Protein AF-A0A924ADQ0-F1 (afdb_monomer_lite)

Secondary structure (DSSP, 8-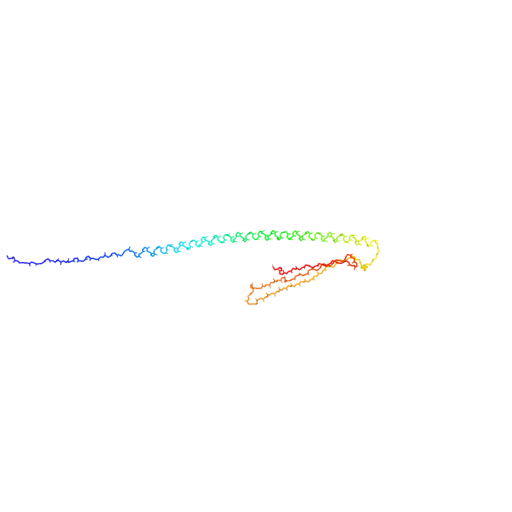state):
--------------------SSSHHHHHHHHHHHHHHHHHHHHHHHHHHHHHHHHHHHHHHHHHHHHHHHHHHHHHHHHHHHHHHHHHHHHHHHHTT--TT---TTS-EEEEEEEEEEEEE--TT-GGG-EEEEEEEEEEEEEE-SSS-EEEEEEEEE---

Structure (mmCIF, N/CA/C/O backbone):
data_AF-A0A924ADQ0-F1
#
_entry.id   AF-A0A924ADQ0-F1
#
loop_
_atom_site.group_PDB
_atom_site.id
_atom_site.type_symbol
_atom_site.label_atom_id
_atom_site.label_alt_id
_atom_site.label_comp_id
_atom_site.label_asym_id
_atom_site.label_entity_id
_atom_site.label_seq_id
_atom_site.pdbx_PDB_ins_code
_atom_site.Cartn_x
_atom_site.Cartn_y
_atom_site.Cartn_z
_atom_site.occupancy
_atom_site.B_iso_or_equiv
_atom_site.auth_seq_id
_atom_site.auth_comp_id
_atom_site.auth_asym_id
_atom_site.auth_atom_id
_atom_site.pdbx_PDB_model_num
ATOM 1 N N . MET A 1 1 ? 33.739 -15.060 -128.459 1.00 40.72 1 MET A N 1
ATOM 2 C CA . MET A 1 1 ? 34.467 -15.872 -127.460 1.00 40.72 1 MET A CA 1
ATOM 3 C C . MET A 1 1 ? 34.245 -15.188 -126.113 1.00 40.72 1 MET A C 1
ATOM 5 O O . MET A 1 1 ? 35.013 -14.312 -125.768 1.00 40.72 1 MET A O 1
ATOM 9 N N . THR A 1 2 ? 33.093 -15.247 -125.439 1.00 41.16 2 THR A N 1
ATOM 10 C CA . THR A 1 2 ? 32.335 -16.381 -124.867 1.00 41.16 2 THR A CA 1
ATOM 11 C C . THR A 1 2 ? 33.145 -17.273 -123.926 1.00 41.16 2 THR A C 1
ATOM 13 O O . THR A 1 2 ? 33.615 -18.309 -124.366 1.00 41.16 2 THR A O 1
ATOM 16 N N . THR A 1 3 ? 33.250 -16.865 -122.651 1.00 40.03 3 THR A N 1
ATOM 17 C CA . THR A 1 3 ? 33.312 -17.680 -121.407 1.00 40.03 3 THR A CA 1
ATOM 18 C C . THR A 1 3 ? 33.412 -16.731 -120.195 1.00 40.03 3 THR A C 1
ATOM 20 O O . THR A 1 3 ? 34.068 -15.709 -120.330 1.00 40.03 3 THR A O 1
ATOM 23 N N . LYS A 1 4 ? 32.962 -16.977 -118.958 1.00 37.88 4 LYS A N 1
ATOM 24 C CA . LYS A 1 4 ? 31.931 -17.809 -118.306 1.00 37.88 4 LYS A CA 1
ATOM 25 C C . LYS A 1 4 ? 32.109 -17.535 -116.788 1.00 37.88 4 LYS A C 1
ATOM 27 O O . LYS A 1 4 ? 33.229 -17.702 -116.326 1.00 37.88 4 LYS A O 1
ATOM 32 N N . THR A 1 5 ? 31.023 -17.274 -116.036 1.00 44.19 5 THR A N 1
ATOM 33 C CA . THR A 1 5 ? 30.838 -17.497 -114.560 1.00 44.19 5 THR A CA 1
ATOM 34 C C . THR A 1 5 ? 31.758 -16.737 -113.565 1.00 44.19 5 THR A C 1
ATOM 36 O O . THR A 1 5 ? 32.902 -16.469 -113.872 1.00 44.19 5 THR A O 1
ATOM 39 N N . THR A 1 6 ? 31.372 -16.331 -112.346 1.00 45.12 6 THR A N 1
ATOM 40 C CA . THR A 1 6 ? 30.449 -16.889 -111.332 1.00 45.12 6 THR A CA 1
ATOM 41 C C . THR A 1 6 ? 29.842 -15.801 -110.427 1.00 45.12 6 THR A C 1
ATOM 43 O O . THR A 1 6 ? 30.515 -14.848 -110.049 1.00 45.12 6 THR A O 1
ATOM 46 N N . ASN A 1 7 ? 28.598 -16.031 -110.005 1.00 44.12 7 ASN A N 1
ATOM 47 C CA . ASN A 1 7 ? 27.817 -15.274 -109.022 1.00 44.12 7 ASN A CA 1
ATOM 48 C C . ASN A 1 7 ? 27.981 -15.916 -107.620 1.00 44.12 7 ASN A C 1
ATOM 50 O O . ASN A 1 7 ? 27.947 -17.150 -107.561 1.00 44.12 7 ASN A O 1
ATOM 54 N N . PRO A 1 8 ? 28.112 -15.183 -106.497 1.00 53.31 8 PRO A N 1
ATOM 55 C CA . PRO A 1 8 ? 28.102 -15.803 -105.175 1.00 53.31 8 PRO A CA 1
ATOM 56 C C . PRO A 1 8 ? 26.690 -15.810 -104.570 1.00 53.31 8 PRO A C 1
ATOM 58 O O . PRO A 1 8 ? 26.178 -14.801 -104.093 1.00 53.31 8 PRO A O 1
ATOM 61 N N . LEU A 1 9 ? 26.089 -16.999 -104.550 1.00 44.66 9 LEU A N 1
ATOM 62 C CA . LEU A 1 9 ? 24.954 -17.350 -103.701 1.00 44.66 9 LEU A CA 1
ATOM 63 C C . LEU A 1 9 ? 25.467 -17.506 -102.257 1.00 44.66 9 LEU A C 1
ATOM 65 O O . LEU A 1 9 ? 26.361 -18.321 -102.018 1.00 44.66 9 LEU A O 1
ATOM 69 N N . ARG A 1 10 ? 24.918 -16.769 -101.283 1.00 41.03 10 ARG A N 1
ATOM 70 C CA . ARG A 1 10 ? 25.094 -17.100 -99.859 1.00 41.03 10 ARG A CA 1
ATOM 71 C C . ARG A 1 10 ? 23.757 -17.132 -99.122 1.00 41.03 10 ARG A C 1
ATOM 73 O O . ARG A 1 10 ? 23.009 -16.163 -99.097 1.00 41.03 10 ARG A O 1
ATOM 80 N N . LEU A 1 11 ? 23.520 -18.327 -98.584 1.00 41.44 11 LEU A N 1
ATOM 81 C CA . LEU A 1 11 ? 22.429 -18.817 -97.754 1.00 41.44 11 LEU A CA 1
ATOM 82 C C . LEU A 1 11 ? 22.055 -17.895 -96.581 1.00 41.44 11 LEU A C 1
ATOM 84 O O . LEU A 1 11 ? 22.922 -17.420 -95.851 1.00 41.44 11 LEU A O 1
ATOM 88 N N . LEU A 1 12 ? 20.745 -17.793 -96.341 1.00 47.47 12 LEU A N 1
ATOM 89 C CA . LEU A 1 12 ? 20.144 -17.509 -95.033 1.00 47.47 12 LEU A CA 1
AT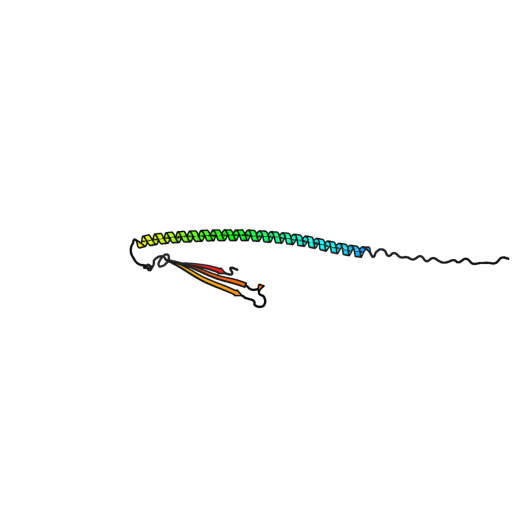OM 90 C C . LEU A 1 12 ? 20.477 -18.613 -94.012 1.00 47.47 12 LEU A C 1
ATOM 92 O O . LEU A 1 12 ? 20.581 -19.784 -94.386 1.00 47.47 12 LEU A O 1
ATOM 96 N N . PRO A 1 13 ? 20.461 -18.269 -92.713 1.00 47.06 13 PRO A N 1
ATOM 97 C CA . PRO A 1 13 ? 19.622 -19.049 -91.814 1.00 47.06 13 PRO A CA 1
ATOM 98 C C . PRO A 1 13 ? 18.708 -18.176 -90.941 1.00 47.06 13 PRO A C 1
ATOM 100 O O . PRO A 1 13 ? 19.127 -17.264 -90.232 1.00 47.06 13 PRO A O 1
ATOM 103 N N . LEU A 1 14 ? 17.430 -18.536 -91.006 1.00 48.06 14 LEU A N 1
ATOM 104 C CA . LEU A 1 14 ? 16.373 -18.317 -90.027 1.00 48.06 14 LEU A CA 1
ATOM 105 C C . LEU A 1 14 ? 16.804 -18.910 -88.670 1.00 48.06 14 LEU A C 1
ATOM 107 O O . LEU A 1 14 ? 17.038 -20.112 -88.629 1.00 48.06 14 LEU A O 1
ATOM 111 N N . CYS A 1 15 ? 16.922 -18.098 -87.605 1.00 39.56 15 CYS A N 1
ATOM 112 C CA . CYS A 1 15 ? 16.786 -18.493 -86.185 1.00 39.56 15 CYS A CA 1
ATOM 113 C C . CYS A 1 15 ? 17.127 -17.328 -85.227 1.00 39.56 15 CYS A C 1
ATOM 115 O O . CYS A 1 15 ? 18.294 -17.051 -84.974 1.00 39.56 15 CYS A O 1
ATOM 117 N N . ALA A 1 16 ? 16.109 -16.696 -84.639 1.00 42.72 16 ALA A N 1
ATOM 118 C CA . ALA A 1 16 ? 16.176 -16.044 -83.323 1.00 42.72 16 ALA A CA 1
ATOM 119 C C . ALA A 1 16 ? 14.727 -15.940 -82.808 1.00 42.72 16 ALA A C 1
ATOM 121 O O . ALA A 1 16 ? 13.984 -15.037 -83.169 1.00 42.72 16 ALA A O 1
ATOM 122 N N . ALA A 1 17 ? 14.174 -17.027 -82.272 1.00 44.72 17 ALA A N 1
ATOM 123 C CA . ALA A 1 17 ? 14.256 -17.370 -80.852 1.00 44.72 17 ALA A CA 1
ATOM 124 C C . ALA A 1 17 ? 13.613 -16.296 -79.954 1.00 44.72 17 ALA A C 1
ATOM 126 O O . ALA A 1 17 ? 14.262 -15.390 -79.442 1.00 44.72 17 ALA A O 1
ATOM 127 N N . LEU A 1 18 ? 12.299 -16.457 -79.786 1.00 51.59 18 LEU A N 1
ATOM 128 C CA . LEU A 1 18 ? 11.533 -16.260 -78.554 1.00 51.59 18 LEU A CA 1
ATOM 129 C C . LEU A 1 18 ? 12.404 -16.265 -77.275 1.00 51.59 18 LEU A C 1
ATOM 131 O O . LEU A 1 18 ? 12.638 -17.320 -76.698 1.00 51.59 18 LEU A O 1
ATOM 135 N N . VAL A 1 19 ? 12.837 -15.098 -76.790 1.00 54.03 19 VAL A N 1
ATOM 136 C CA . VAL A 1 19 ? 13.243 -14.902 -75.384 1.00 54.03 19 VAL A CA 1
ATOM 137 C C . VAL A 1 19 ? 12.909 -13.466 -74.964 1.00 54.03 19 VAL A C 1
ATOM 139 O O . VAL A 1 19 ? 13.768 -12.596 -74.911 1.00 54.03 19 VAL A O 1
ATOM 142 N N . PHE A 1 20 ? 11.638 -13.199 -74.660 1.00 48.75 20 PHE A N 1
ATOM 143 C CA . PHE A 1 20 ? 11.238 -11.979 -73.941 1.00 48.75 20 PHE A CA 1
ATOM 144 C C . PHE A 1 20 ? 10.159 -12.274 -72.888 1.00 48.75 20 PHE A C 1
ATOM 146 O O . PHE A 1 20 ? 9.184 -11.547 -72.750 1.00 48.75 20 PHE A O 1
ATOM 153 N N . ALA A 1 21 ? 10.319 -13.375 -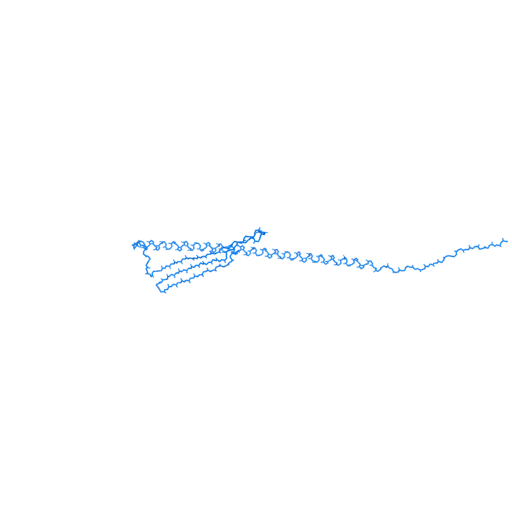72.145 1.00 51.62 21 ALA A N 1
ATOM 154 C CA . ALA A 1 21 ? 9.392 -13.759 -71.072 1.00 51.62 21 ALA A CA 1
ATOM 155 C C . ALA A 1 21 ? 10.040 -13.841 -69.672 1.00 51.62 21 ALA A C 1
ATOM 157 O O . ALA A 1 21 ? 9.345 -14.109 -68.699 1.00 51.62 21 ALA A O 1
ATOM 158 N N . GLY A 1 22 ? 11.352 -13.599 -69.539 1.00 50.84 22 GLY A N 1
ATOM 159 C CA . GLY A 1 22 ? 12.076 -13.779 -68.268 1.00 50.84 22 GLY A CA 1
ATOM 160 C C . GLY A 1 22 ? 12.314 -12.516 -67.428 1.00 50.84 22 GLY A C 1
ATOM 161 O O . GLY A 1 22 ? 12.625 -12.633 -66.250 1.00 50.84 22 GLY A O 1
ATOM 162 N N . ALA A 1 23 ? 12.182 -11.311 -67.996 1.00 47.78 23 ALA A N 1
ATOM 163 C CA . ALA A 1 23 ? 12.529 -10.066 -67.292 1.00 47.78 23 ALA A CA 1
ATOM 164 C C . ALA A 1 23 ? 11.357 -9.429 -66.517 1.00 47.78 23 ALA A C 1
ATOM 166 O O . ALA A 1 23 ? 11.574 -8.644 -65.599 1.00 47.78 23 ALA A O 1
ATOM 167 N N . VAL A 1 24 ? 10.109 -9.771 -66.856 1.00 52.19 24 VAL A N 1
ATOM 168 C CA . VAL A 1 24 ? 8.917 -9.153 -66.242 1.00 52.19 24 VAL A CA 1
ATOM 169 C C . VAL A 1 24 ? 8.598 -9.751 -64.864 1.00 52.19 24 VAL A C 1
ATOM 171 O O . VAL A 1 24 ? 8.020 -9.069 -64.017 1.00 52.19 24 VAL A O 1
ATOM 174 N N . THR A 1 25 ? 9.017 -10.991 -64.590 1.00 51.12 25 THR A N 1
ATOM 175 C CA . THR A 1 25 ? 8.718 -11.693 -63.328 1.00 51.12 25 THR A CA 1
ATOM 176 C C . THR A 1 25 ? 9.582 -11.223 -62.153 1.00 51.12 25 THR A C 1
ATOM 178 O O . THR A 1 25 ? 9.078 -11.119 -61.037 1.00 51.12 25 THR A O 1
ATOM 181 N N . ALA A 1 26 ? 10.849 -10.858 -62.384 1.00 53.03 26 ALA A N 1
ATOM 182 C CA . ALA A 1 26 ? 11.738 -10.353 -61.330 1.00 53.03 26 ALA A CA 1
ATOM 183 C C . ALA A 1 26 ? 11.352 -8.938 -60.848 1.00 53.03 26 ALA A C 1
ATOM 185 O O . ALA A 1 26 ? 11.438 -8.644 -59.657 1.00 53.03 26 ALA A O 1
ATOM 186 N N . ALA A 1 27 ? 10.865 -8.082 -61.752 1.00 51.31 27 ALA A N 1
ATOM 187 C CA . ALA A 1 27 ? 10.413 -6.730 -61.416 1.00 51.31 27 ALA A CA 1
ATOM 188 C C . ALA A 1 27 ? 9.114 -6.720 -60.585 1.00 51.31 27 ALA A C 1
ATOM 190 O O . ALA A 1 27 ? 8.963 -5.878 -59.707 1.00 51.31 27 ALA A O 1
ATOM 191 N N . HIS A 1 28 ? 8.204 -7.676 -60.809 1.00 55.38 28 HIS A N 1
ATOM 192 C CA . HIS A 1 28 ? 6.968 -7.793 -60.024 1.00 55.38 28 HIS A CA 1
ATOM 193 C C . HIS A 1 28 ? 7.217 -8.352 -58.613 1.00 55.38 28 HIS A C 1
ATOM 195 O O . HIS A 1 28 ? 6.630 -7.852 -57.656 1.00 55.38 28 HIS A O 1
ATOM 201 N N . ALA A 1 29 ? 8.130 -9.316 -58.439 1.00 53.53 29 ALA A N 1
ATOM 202 C CA . ALA A 1 29 ? 8.488 -9.833 -57.109 1.00 53.53 29 ALA A CA 1
ATOM 203 C C . ALA A 1 29 ? 9.073 -8.731 -56.199 1.00 53.53 29 ALA A C 1
ATOM 205 O O . ALA A 1 29 ? 8.725 -8.628 -55.022 1.00 53.53 29 ALA A O 1
ATOM 206 N N . GLN A 1 30 ? 9.888 -7.847 -56.779 1.00 58.88 30 GLN A N 1
ATOM 207 C CA . GLN A 1 30 ? 10.470 -6.686 -56.104 1.00 58.88 30 GLN A CA 1
ATOM 208 C C . GLN A 1 30 ? 9.551 -5.449 -56.084 1.00 58.88 30 GLN A C 1
ATOM 210 O O . GLN A 1 30 ? 9.954 -4.399 -55.615 1.00 58.88 30 GLN A O 1
ATOM 215 N N . ALA A 1 31 ? 8.325 -5.526 -56.594 1.00 60.81 31 ALA A N 1
ATOM 216 C CA . ALA A 1 31 ? 7.288 -4.540 -56.283 1.00 60.81 31 ALA A CA 1
ATOM 217 C C . ALA A 1 31 ? 6.467 -5.032 -55.080 1.00 60.81 31 ALA A C 1
ATOM 219 O O . ALA A 1 31 ? 6.266 -4.310 -54.109 1.00 60.81 31 ALA A O 1
ATOM 220 N N . THR A 1 32 ? 6.130 -6.327 -55.075 1.00 70.31 32 THR A N 1
ATOM 221 C CA . THR A 1 32 ? 5.332 -6.948 -54.008 1.00 70.31 32 THR A CA 1
ATOM 222 C C . THR A 1 32 ? 6.020 -6.982 -52.637 1.00 70.31 32 THR A C 1
ATOM 224 O O . THR A 1 32 ? 5.339 -6.877 -51.619 1.00 70.31 32 THR A O 1
ATOM 227 N N . ALA A 1 33 ? 7.352 -7.105 -52.570 1.00 77.94 33 ALA A N 1
ATOM 228 C CA . ALA A 1 33 ? 8.077 -7.069 -51.295 1.00 77.94 33 ALA A CA 1
ATOM 229 C C . ALA A 1 33 ? 8.096 -5.655 -50.675 1.00 77.94 33 ALA A C 1
ATOM 231 O O . ALA A 1 33 ? 8.010 -5.500 -49.458 1.00 77.94 33 ALA A O 1
ATOM 232 N N . GLN A 1 34 ? 8.149 -4.621 -51.511 1.00 79.12 34 GLN A N 1
ATOM 233 C CA . GLN A 1 34 ? 8.143 -3.214 -51.122 1.00 79.12 34 GLN A CA 1
ATOM 234 C C . GLN A 1 34 ? 6.753 -2.807 -50.631 1.00 79.12 34 GLN A C 1
ATOM 236 O O . GLN A 1 34 ? 6.640 -2.157 -49.594 1.00 79.12 34 GLN A O 1
ATOM 241 N N . ASP A 1 35 ? 5.705 -3.278 -51.306 1.00 84.94 35 ASP A N 1
ATOM 242 C CA . ASP A 1 35 ? 4.321 -3.076 -50.878 1.00 84.94 35 ASP A CA 1
ATOM 243 C C . ASP A 1 35 ? 4.052 -3.728 -49.514 1.00 84.94 35 ASP A C 1
ATOM 245 O O . ASP A 1 35 ? 3.439 -3.113 -48.644 1.00 84.94 35 ASP A O 1
ATOM 249 N N . GLN A 1 36 ? 4.580 -4.934 -49.269 1.00 84.19 36 GLN A N 1
ATOM 250 C CA . GLN A 1 36 ? 4.479 -5.591 -47.959 1.00 84.19 36 GLN A CA 1
ATOM 251 C C . GLN A 1 36 ? 5.205 -4.817 -46.848 1.00 84.19 36 GLN A C 1
ATOM 253 O O . GLN A 1 36 ? 4.716 -4.759 -45.718 1.00 84.19 36 GLN A O 1
ATOM 258 N N . LEU A 1 37 ? 6.355 -4.207 -47.152 1.00 89.00 37 LEU A N 1
ATOM 259 C CA . LEU A 1 37 ? 7.085 -3.367 -46.199 1.00 89.00 37 LEU A CA 1
ATOM 260 C C . LEU A 1 37 ? 6.311 -2.088 -45.858 1.00 89.00 37 LEU A C 1
ATOM 262 O O . LEU A 1 37 ? 6.233 -1.734 -44.683 1.00 89.00 37 LEU A O 1
ATOM 266 N N . LEU A 1 38 ? 5.707 -1.429 -46.850 1.00 91.06 38 LEU A N 1
ATOM 267 C CA . LEU A 1 38 ? 4.865 -0.247 -46.635 1.00 91.06 38 LEU A CA 1
ATOM 268 C C . LEU A 1 38 ? 3.638 -0.581 -45.782 1.00 91.06 38 LEU A C 1
ATOM 270 O O . LEU A 1 38 ? 3.335 0.131 -44.828 1.00 91.06 38 LEU A O 1
ATOM 274 N N . LEU A 1 39 ? 2.987 -1.710 -46.064 1.00 92.81 39 LEU A N 1
ATOM 275 C CA . LEU A 1 39 ? 1.821 -2.171 -45.311 1.00 92.81 39 LEU A CA 1
ATOM 276 C C . LEU A 1 39 ? 2.183 -2.478 -43.849 1.00 92.81 39 LEU A C 1
ATOM 278 O O . LEU A 1 39 ? 1.439 -2.137 -42.931 1.00 92.81 39 LEU A O 1
ATOM 282 N N . LYS A 1 40 ? 3.371 -3.049 -43.615 1.00 90.50 40 LYS A N 1
ATOM 283 C CA . LYS A 1 40 ? 3.884 -3.293 -42.264 1.00 90.50 40 LYS A CA 1
ATOM 284 C C . LYS A 1 40 ? 4.281 -2.008 -41.534 1.00 90.50 40 LYS A C 1
ATOM 286 O O . LYS A 1 40 ? 4.076 -1.925 -40.327 1.00 90.50 40 LYS A O 1
ATOM 291 N N . LEU A 1 41 ? 4.821 -1.008 -42.233 1.00 93.19 41 LEU A N 1
ATOM 292 C CA . LEU A 1 41 ? 5.105 0.311 -41.657 1.00 93.19 41 LEU A CA 1
ATOM 293 C C . LEU A 1 41 ? 3.824 1.025 -41.215 1.00 93.19 41 LEU A C 1
ATOM 295 O O . LEU A 1 41 ? 3.797 1.563 -40.112 1.00 93.19 41 LEU A O 1
ATOM 299 N N . GLU A 1 42 ? 2.767 0.970 -42.027 1.00 94.94 42 GLU A N 1
ATOM 300 C CA . GLU A 1 42 ? 1.456 1.540 -41.688 1.00 94.94 42 GLU A CA 1
ATOM 301 C C . GLU A 1 42 ? 0.807 0.811 -40.499 1.00 94.94 42 GLU A C 1
ATOM 303 O O . GLU A 1 42 ? 0.233 1.423 -39.600 1.00 94.94 42 GLU A O 1
ATOM 308 N N . GLN A 1 43 ? 0.949 -0.515 -40.436 1.00 95.44 43 GLN A N 1
ATOM 309 C CA . GLN A 1 43 ? 0.483 -1.275 -39.280 1.00 95.44 43 GLN A CA 1
ATOM 310 C C . GLN A 1 43 ? 1.233 -0.866 -38.000 1.00 95.44 43 GLN A C 1
ATOM 312 O O . GLN A 1 43 ? 0.611 -0.612 -36.969 1.00 95.44 43 GLN A O 1
ATOM 317 N N . MET A 1 44 ? 2.564 -0.761 -38.060 1.00 93.12 44 MET A N 1
ATOM 318 C CA . MET A 1 44 ? 3.372 -0.374 -36.900 1.00 93.12 44 MET A CA 1
ATOM 319 C C . MET A 1 44 ? 3.119 1.077 -36.467 1.00 93.12 44 MET A C 1
ATOM 321 O O . MET A 1 44 ? 3.111 1.352 -35.269 1.00 93.12 44 MET A O 1
ATOM 325 N N . SER A 1 45 ? 2.888 2.010 -37.399 1.00 94.44 45 SER A N 1
ATOM 326 C CA . SER A 1 45 ? 2.541 3.397 -37.054 1.00 94.44 45 SER A CA 1
ATOM 327 C C . SER A 1 45 ? 1.197 3.467 -36.321 1.00 94.44 45 SER A C 1
ATOM 329 O O . SER A 1 45 ? 1.084 4.158 -35.307 1.00 94.44 45 SER A O 1
ATOM 331 N N . SER A 1 46 ? 0.210 2.681 -36.762 1.00 96.38 46 SER A N 1
ATOM 332 C CA . SER A 1 46 ? -1.087 2.554 -36.093 1.00 96.38 46 SER A CA 1
ATOM 333 C C . SER A 1 46 ? -0.960 1.975 -34.678 1.00 96.38 46 SER A C 1
ATOM 335 O O . SER A 1 46 ? -1.556 2.499 -33.732 1.00 96.38 46 SER A O 1
ATOM 337 N N . GLU A 1 47 ? -0.140 0.934 -34.501 1.00 94.62 47 GLU A N 1
ATOM 338 C CA . GLU A 1 47 ? 0.131 0.340 -33.186 1.00 94.62 47 GLU A CA 1
ATOM 339 C C . GLU A 1 47 ? 0.808 1.340 -32.234 1.00 94.62 47 GLU A C 1
ATOM 341 O O . GLU A 1 47 ? 0.425 1.432 -31.064 1.00 94.62 47 GLU A O 1
ATOM 346 N N . LEU A 1 48 ? 1.756 2.142 -32.730 1.00 95.44 48 LEU A N 1
ATOM 347 C CA . LEU A 1 48 ? 2.426 3.178 -31.939 1.00 95.44 48 LEU A CA 1
ATOM 348 C C . LEU A 1 48 ? 1.471 4.287 -31.491 1.00 95.44 48 LEU A C 1
ATOM 350 O O . LEU A 1 48 ? 1.518 4.696 -30.329 1.00 95.44 48 LEU A O 1
ATOM 354 N N . GLU A 1 49 ? 0.588 4.759 -32.372 1.00 96.62 49 GLU A N 1
ATOM 355 C CA . GLU A 1 49 ? -0.416 5.764 -32.006 1.00 96.62 49 GLU A CA 1
ATOM 356 C C . GLU A 1 49 ? -1.401 5.217 -30.964 1.00 96.62 49 GLU A C 1
ATOM 358 O O . GLU A 1 49 ? -1.728 5.904 -29.991 1.00 96.62 49 GLU A O 1
ATOM 363 N N . ARG A 1 50 ? -1.803 3.945 -31.086 1.00 96.88 50 ARG A N 1
ATOM 364 C CA . ARG A 1 50 ? -2.650 3.282 -30.086 1.00 96.88 50 ARG A CA 1
ATOM 365 C C . ARG A 1 50 ? -1.958 3.174 -28.726 1.00 96.88 50 ARG A C 1
ATOM 367 O O . ARG A 1 50 ? -2.551 3.544 -27.714 1.00 96.88 50 ARG A O 1
ATOM 374 N N . LEU A 1 51 ? -0.708 2.714 -28.695 1.00 95.94 51 LEU A N 1
ATOM 375 C CA . LEU A 1 51 ? 0.086 2.608 -27.465 1.00 95.94 51 LEU A CA 1
ATOM 376 C C . LEU A 1 51 ? 0.289 3.974 -26.802 1.00 95.94 51 LEU A C 1
ATOM 378 O O . LEU A 1 51 ? 0.170 4.110 -25.586 1.00 95.94 51 LEU A O 1
ATOM 382 N N . LYS A 1 52 ? 0.549 5.016 -27.594 1.00 95.62 52 LYS A N 1
ATOM 383 C CA . LYS A 1 52 ? 0.682 6.388 -27.098 1.00 95.62 52 LYS A CA 1
ATOM 384 C C . LYS A 1 52 ? -0.623 6.902 -26.486 1.00 95.62 52 LYS A C 1
ATOM 386 O O . LYS A 1 52 ? -0.586 7.551 -25.438 1.00 95.62 52 LYS A O 1
ATOM 391 N N . ALA A 1 53 ? -1.765 6.600 -27.104 1.00 96.56 53 ALA A N 1
ATOM 392 C CA . ALA A 1 53 ? -3.075 6.937 -26.556 1.00 96.56 53 ALA A CA 1
ATOM 393 C C . ALA A 1 53 ? -3.337 6.215 -25.223 1.00 96.56 53 ALA A C 1
ATOM 395 O O . ALA A 1 53 ? -3.756 6.854 -24.258 1.00 96.56 53 ALA A O 1
ATOM 396 N N . GLU A 1 54 ? -3.012 4.924 -25.139 1.00 94.12 54 GLU A N 1
ATOM 397 C CA . GLU A 1 54 ? -3.151 4.129 -23.915 1.00 94.12 54 GLU A CA 1
ATOM 398 C C . GLU A 1 54 ? -2.259 4.659 -22.783 1.00 94.12 54 GLU A C 1
ATOM 400 O O . GLU A 1 54 ? -2.738 4.887 -21.673 1.00 94.12 54 GLU A O 1
ATOM 405 N N . VAL A 1 55 ? -0.992 4.978 -23.067 1.00 95.50 55 VAL A N 1
ATOM 406 C CA . VAL A 1 55 ? -0.080 5.590 -22.085 1.00 95.50 55 VAL A CA 1
ATOM 407 C C . VAL A 1 55 ? -0.609 6.938 -21.593 1.00 95.50 55 VAL A C 1
ATOM 409 O O . VAL A 1 55 ? -0.555 7.221 -20.396 1.00 95.50 55 VAL A O 1
ATOM 412 N N . ASN A 1 56 ? -1.140 7.777 -22.485 1.00 95.75 56 ASN A N 1
ATOM 413 C CA . ASN A 1 56 ? -1.730 9.056 -22.090 1.00 95.75 56 ASN A CA 1
ATOM 414 C C . ASN A 1 56 ? -2.973 8.861 -21.212 1.00 95.75 56 ASN A C 1
ATOM 416 O O . ASN A 1 56 ? -3.151 9.580 -20.227 1.00 95.75 56 ASN A O 1
ATOM 420 N N . GLN A 1 57 ? -3.807 7.872 -21.529 1.00 94.69 57 GLN A N 1
ATOM 421 C CA . GLN A 1 57 ? -4.988 7.541 -20.741 1.00 94.69 57 GLN A CA 1
ATOM 422 C C . GLN A 1 57 ? -4.615 7.010 -19.352 1.00 94.69 57 GLN A C 1
ATOM 424 O O . GLN A 1 57 ? -5.204 7.445 -18.361 1.00 94.69 57 GLN A O 1
ATOM 429 N N . LEU A 1 58 ? -3.610 6.135 -19.264 1.00 93.00 58 LEU A N 1
ATOM 430 C CA . LEU A 1 58 ? -3.099 5.609 -17.999 1.00 93.00 58 LEU A CA 1
ATOM 431 C C . LEU A 1 58 ? -2.499 6.716 -17.131 1.00 93.00 58 LEU A C 1
ATOM 433 O O . LEU A 1 58 ? -2.845 6.817 -15.958 1.00 93.00 58 LEU A O 1
ATOM 437 N N . LYS A 1 59 ? -1.691 7.614 -17.708 1.00 91.94 59 LYS A N 1
ATOM 438 C CA . LYS A 1 59 ? -1.157 8.783 -16.988 1.00 91.94 59 LYS A CA 1
ATOM 439 C C . LYS A 1 59 ? -2.266 9.695 -16.462 1.00 91.94 59 LYS A C 1
ATOM 441 O O . LYS A 1 59 ? -2.192 10.170 -15.331 1.00 91.94 59 LYS A O 1
ATOM 446 N N . ALA A 1 60 ? -3.316 9.921 -17.253 1.00 92.12 60 ALA A N 1
ATOM 447 C CA . ALA A 1 60 ? -4.463 10.718 -16.825 1.00 92.12 60 ALA A CA 1
ATOM 448 C C . ALA A 1 60 ? -5.288 10.029 -15.722 1.00 92.12 60 ALA A C 1
ATOM 450 O O . ALA A 1 60 ? -5.828 10.707 -14.848 1.00 92.12 60 ALA A O 1
ATOM 451 N N . ALA A 1 61 ? -5.402 8.698 -15.756 1.00 89.94 61 ALA A N 1
ATOM 452 C CA . ALA A 1 61 ? -6.043 7.923 -14.699 1.00 89.94 61 ALA A CA 1
ATOM 453 C C . ALA A 1 61 ? -5.215 7.954 -13.404 1.00 89.94 61 ALA A C 1
ATOM 455 O O . ALA A 1 61 ? -5.769 8.236 -12.346 1.00 89.94 61 ALA A O 1
ATOM 456 N N . GLN A 1 62 ? -3.897 7.767 -13.500 1.00 87.75 62 GLN A N 1
ATOM 457 C CA . GLN A 1 62 ? -2.971 7.831 -12.369 1.00 87.75 62 GLN A CA 1
ATOM 458 C C . GLN A 1 62 ? -3.021 9.198 -11.675 1.00 87.75 62 GLN A C 1
ATOM 460 O O . GLN A 1 62 ? -3.250 9.257 -10.472 1.00 87.75 62 GLN A O 1
ATOM 465 N N . GLY A 1 63 ? -2.963 10.301 -12.432 1.00 87.75 63 GLY A N 1
ATOM 466 C CA . GLY A 1 63 ? -3.065 11.647 -11.855 1.00 87.75 63 GLY A CA 1
ATOM 467 C C . GLY A 1 63 ? -4.393 11.920 -11.132 1.00 87.75 63 GLY A C 1
ATOM 468 O O . GLY A 1 63 ? -4.420 12.649 -10.142 1.00 87.75 63 GLY A O 1
ATOM 469 N N . ARG A 1 64 ? -5.504 11.313 -11.579 1.00 88.06 64 ARG A N 1
ATOM 470 C CA . ARG A 1 64 ? -6.794 11.397 -10.868 1.00 88.06 64 ARG A CA 1
ATOM 471 C C . ARG A 1 64 ? -6.788 10.590 -9.574 1.00 88.06 64 ARG A C 1
ATOM 473 O O . ARG A 1 64 ? -7.340 11.055 -8.576 1.00 88.06 64 ARG A O 1
ATOM 480 N N . THR A 1 65 ? -6.170 9.413 -9.579 1.00 86.25 65 THR A N 1
ATOM 481 C CA . THR A 1 65 ? -6.000 8.593 -8.374 1.00 86.25 65 THR A CA 1
ATOM 482 C C . THR A 1 65 ? -5.143 9.324 -7.344 1.00 86.25 65 THR A C 1
ATOM 484 O O . THR A 1 65 ? -5.562 9.440 -6.196 1.00 86.25 65 THR A O 1
ATOM 487 N N . ASP A 1 66 ? -4.020 9.911 -7.761 1.00 85.06 66 ASP A N 1
ATOM 488 C CA . ASP A 1 66 ? -3.113 10.651 -6.877 1.00 85.06 66 ASP A CA 1
ATOM 489 C C . ASP A 1 66 ? -3.791 11.884 -6.262 1.00 85.06 66 ASP A C 1
ATOM 491 O O . ASP A 1 66 ? -3.686 12.122 -5.058 1.00 85.06 66 ASP A O 1
ATOM 495 N N . ALA A 1 67 ? -4.559 12.635 -7.060 1.00 83.81 67 ALA A N 1
ATOM 496 C CA . ALA A 1 67 ? -5.339 13.771 -6.567 1.00 83.81 67 ALA A CA 1
ATOM 497 C C . ALA A 1 67 ? -6.415 13.338 -5.555 1.00 83.81 67 ALA A C 1
ATOM 499 O O . ALA A 1 67 ? -6.601 13.985 -4.522 1.00 83.81 67 ALA A O 1
ATOM 500 N N . THR A 1 68 ? -7.090 12.214 -5.814 1.00 87.56 68 THR A N 1
ATOM 501 C CA . THR A 1 68 ? -8.102 11.660 -4.901 1.00 87.56 68 THR A CA 1
ATOM 502 C C . THR A 1 68 ? -7.461 11.174 -3.598 1.00 87.56 68 THR A C 1
ATOM 504 O O . THR A 1 68 ? -7.985 11.440 -2.516 1.00 87.56 68 THR A O 1
ATOM 507 N N . ALA A 1 69 ? -6.296 10.524 -3.677 1.00 85.81 69 ALA A N 1
ATOM 508 C CA . ALA A 1 69 ? -5.536 10.065 -2.519 1.00 85.81 69 ALA A CA 1
ATOM 509 C C . ALA A 1 69 ? -5.022 11.237 -1.665 1.00 85.81 69 ALA A C 1
ATOM 511 O O . ALA A 1 69 ? -5.144 11.204 -0.441 1.00 85.81 69 ALA A O 1
ATOM 512 N N . GLN A 1 70 ? -4.520 12.309 -2.288 1.00 83.06 70 GLN A N 1
ATOM 513 C CA . GLN A 1 70 ? -4.125 13.532 -1.581 1.00 83.06 70 GLN A CA 1
ATOM 514 C C . GLN A 1 70 ? -5.315 14.200 -0.889 1.00 83.06 70 GLN A C 1
ATOM 516 O O . GLN A 1 70 ? -5.204 14.606 0.268 1.00 83.06 70 GLN A O 1
ATOM 521 N N . GLN A 1 71 ? -6.471 14.273 -1.553 1.00 83.06 71 GLN A N 1
ATOM 522 C CA . GLN A 1 71 ? -7.678 14.840 -0.957 1.00 83.06 71 GLN A CA 1
ATOM 523 C C . GLN A 1 71 ? -8.184 13.991 0.222 1.00 83.06 71 GLN A C 1
ATOM 525 O O . GLN A 1 71 ? -8.541 14.547 1.263 1.00 83.06 71 GLN A O 1
ATOM 530 N N . ALA A 1 72 ? -8.137 12.660 0.110 1.00 85.62 72 ALA A N 1
ATOM 531 C CA . ALA A 1 72 ? -8.456 11.747 1.205 1.00 85.62 72 ALA A CA 1
ATOM 532 C C . ALA A 1 72 ? -7.479 11.901 2.387 1.00 85.62 72 ALA A C 1
ATOM 534 O O . ALA A 1 72 ? -7.911 11.965 3.537 1.00 85.62 72 ALA A O 1
ATOM 535 N N . ALA A 1 73 ? -6.177 12.049 2.120 1.00 85.62 73 ALA A N 1
ATOM 536 C CA . ALA A 1 73 ? -5.167 12.284 3.153 1.00 85.62 73 ALA A CA 1
ATOM 537 C C . ALA A 1 73 ? -5.364 13.632 3.874 1.00 85.62 73 ALA A C 1
ATOM 539 O O . ALA A 1 73 ? -5.245 13.704 5.099 1.00 85.62 73 ALA A O 1
ATOM 540 N N . MET A 1 74 ? -5.725 14.696 3.146 1.00 86.19 74 MET A N 1
ATOM 541 C CA . MET A 1 74 ? -6.042 16.006 3.733 1.00 86.19 74 MET A CA 1
ATOM 542 C C . MET A 1 74 ? -7.322 15.980 4.577 1.00 86.19 74 MET A C 1
ATOM 544 O O . MET A 1 74 ? -7.395 16.662 5.598 1.00 86.19 74 MET A O 1
ATOM 548 N N . GLN A 1 75 ? -8.335 15.209 4.177 1.00 84.19 75 GLN A N 1
ATOM 549 C CA . GLN A 1 75 ? -9.550 15.029 4.977 1.00 84.19 75 GLN A CA 1
ATOM 550 C C . GLN A 1 75 ? -9.274 14.196 6.234 1.00 84.19 75 GLN A C 1
ATOM 552 O O . GLN A 1 75 ? -9.739 14.553 7.316 1.00 84.19 75 GLN A O 1
ATOM 557 N N . ALA A 1 76 ? -8.461 13.141 6.124 1.00 83.88 76 ALA A N 1
ATOM 558 C CA . ALA A 1 76 ? -8.049 12.330 7.265 1.00 83.88 76 ALA A CA 1
ATOM 559 C C . ALA A 1 76 ? -7.241 13.143 8.294 1.00 83.88 76 ALA A C 1
ATOM 561 O O . ALA A 1 76 ? -7.474 13.008 9.496 1.00 83.88 76 ALA A O 1
ATOM 562 N N . SER A 1 77 ? -6.344 14.036 7.854 1.00 81.12 77 SER A N 1
ATOM 563 C CA . SER A 1 77 ? -5.574 14.896 8.769 1.00 81.12 77 SER A CA 1
ATOM 564 C C . SER A 1 77 ? -6.443 15.949 9.470 1.00 81.12 77 SER A C 1
ATOM 566 O O . SER A 1 77 ? -6.265 16.210 10.664 1.00 81.12 77 SER A O 1
ATOM 568 N N . GLN A 1 78 ? -7.435 16.511 8.772 1.00 80.44 78 GLN A N 1
ATOM 569 C CA . GLN A 1 78 ? -8.414 17.425 9.365 1.00 80.44 78 GLN A CA 1
ATOM 570 C C . GLN A 1 78 ? -9.303 16.712 10.390 1.00 80.44 78 GLN A C 1
ATOM 572 O O . GLN A 1 78 ? -9.484 17.224 11.495 1.00 80.44 78 GLN A O 1
ATOM 577 N N . ALA A 1 79 ? -9.785 15.505 10.077 1.00 81.12 79 ALA A N 1
ATOM 578 C CA . ALA A 1 79 ? -10.555 14.685 11.010 1.00 81.12 79 ALA A CA 1
ATOM 579 C C . ALA A 1 79 ? -9.731 14.304 12.256 1.00 81.12 79 ALA A C 1
ATOM 581 O O . ALA A 1 79 ? -10.225 14.403 13.378 1.00 81.12 79 ALA A O 1
ATOM 582 N N . ALA A 1 80 ? -8.450 13.954 12.086 1.00 80.88 80 ALA A N 1
ATOM 583 C CA . ALA A 1 80 ? -7.539 13.674 13.197 1.00 80.88 80 ALA A CA 1
ATOM 584 C C . ALA A 1 80 ? -7.284 14.910 14.083 1.00 80.88 80 ALA A C 1
ATOM 586 O O . ALA A 1 80 ? -7.193 14.792 15.308 1.00 80.88 80 ALA A O 1
ATOM 587 N N . THR A 1 81 ? -7.217 16.104 13.486 1.00 80.00 81 THR A N 1
ATOM 588 C CA . THR A 1 81 ? -7.040 17.369 14.219 1.00 80.00 81 THR A CA 1
ATOM 589 C C . THR A 1 81 ? -8.287 17.713 15.037 1.00 80.00 81 THR A C 1
ATOM 591 O O . THR A 1 81 ? -8.169 18.021 16.223 1.00 80.00 81 THR A O 1
ATOM 594 N N . GLN A 1 82 ? -9.482 17.580 14.453 1.00 76.25 82 GLN A N 1
ATOM 595 C CA . GLN A 1 82 ? -10.755 17.794 15.157 1.00 76.25 82 GLN A CA 1
ATOM 596 C C . GLN A 1 82 ? -10.966 16.775 16.289 1.00 76.25 82 GLN A C 1
ATOM 598 O O . GLN A 1 82 ? -11.350 17.151 17.395 1.00 76.25 82 GLN A O 1
ATOM 603 N N . ALA A 1 83 ? -10.628 15.500 16.067 1.00 75.31 83 ALA A N 1
ATOM 604 C CA . ALA A 1 83 ? -10.676 14.473 17.110 1.00 75.31 83 ALA A CA 1
ATOM 605 C C . ALA A 1 83 ? -9.688 14.755 18.260 1.00 75.31 83 ALA A C 1
ATOM 607 O O . ALA A 1 83 ? -10.000 14.522 19.432 1.00 75.31 83 ALA A O 1
ATOM 608 N N . SER A 1 84 ? -8.508 15.301 17.945 1.00 73.75 84 SER A N 1
ATOM 609 C CA . SER A 1 84 ? -7.510 15.699 18.947 1.00 73.75 84 SER A CA 1
ATOM 610 C C . SER A 1 84 ? -7.967 16.909 19.769 1.00 73.75 84 SER A C 1
ATOM 612 O O . SER A 1 84 ? -7.756 16.926 20.981 1.00 73.75 84 SER A O 1
ATOM 614 N N . GLN A 1 85 ? -8.639 17.882 19.145 1.00 72.31 85 GLN A N 1
ATOM 615 C CA . GLN A 1 85 ? -9.223 19.045 19.826 1.00 72.31 85 GLN A CA 1
ATOM 616 C C . GLN A 1 85 ? -10.388 18.642 20.741 1.00 72.31 85 GLN A C 1
ATOM 618 O O . GLN A 1 85 ? -10.377 18.997 21.916 1.00 72.31 85 GLN A O 1
ATOM 623 N N . ALA A 1 86 ? -11.305 17.790 20.271 1.00 70.25 86 ALA A N 1
ATOM 624 C CA . ALA A 1 86 ? -12.389 17.252 21.099 1.00 70.25 86 ALA A CA 1
ATOM 625 C C . ALA A 1 86 ? -11.863 16.427 22.294 1.00 70.25 86 ALA A C 1
ATOM 627 O O . ALA A 1 86 ? -12.399 16.491 23.400 1.00 70.25 86 ALA A O 1
ATOM 628 N N . THR A 1 87 ? -10.761 15.688 22.108 1.00 70.81 87 THR A N 1
ATOM 629 C CA . THR A 1 87 ? -10.095 14.955 23.200 1.00 70.81 87 THR A CA 1
ATOM 630 C C . THR A 1 87 ? -9.400 15.901 24.187 1.00 70.81 87 THR A C 1
ATOM 632 O O . THR A 1 87 ? -9.379 15.628 25.389 1.00 70.81 87 THR A O 1
ATOM 635 N N . ALA A 1 88 ? -8.831 17.013 23.714 1.00 64.69 88 ALA A N 1
ATOM 636 C CA . ALA A 1 88 ? -8.217 18.031 24.564 1.00 64.69 88 ALA A CA 1
ATOM 637 C C . ALA A 1 88 ? -9.262 18.784 25.405 1.00 64.69 88 ALA A C 1
ATOM 639 O O . ALA A 1 88 ? -9.042 18.966 26.601 1.00 64.69 88 ALA A O 1
ATOM 640 N N . GLU A 1 89 ? -10.411 19.132 24.820 1.00 60.53 89 GLU A N 1
ATOM 641 C CA . GLU A 1 89 ? -11.550 19.754 25.511 1.00 60.53 89 GLU A CA 1
ATOM 642 C C . GLU A 1 89 ? -12.191 18.809 26.543 1.00 60.53 89 GLU A C 1
ATOM 644 O O . GLU A 1 89 ? -12.499 19.212 27.666 1.00 60.53 89 GLU A O 1
ATOM 649 N N . ALA A 1 90 ? -12.297 17.512 26.233 1.00 58.59 90 ALA A N 1
ATOM 650 C CA . ALA A 1 90 ? -12.719 16.507 27.209 1.00 58.59 90 ALA A CA 1
ATOM 651 C C . ALA A 1 90 ? -11.702 16.347 28.357 1.00 58.59 90 ALA A C 1
ATOM 653 O O . ALA A 1 90 ? -12.088 16.191 29.519 1.00 58.59 90 ALA A O 1
ATOM 654 N N . ARG A 1 91 ? -10.392 16.434 28.075 1.00 57.94 91 ARG A N 1
ATOM 655 C CA . ARG A 1 91 ? -9.340 16.391 29.107 1.00 57.94 91 ARG A CA 1
ATOM 656 C C . ARG A 1 91 ? -9.330 17.633 29.993 1.00 57.94 91 ARG A C 1
ATOM 658 O O . ARG A 1 91 ? -9.103 17.479 31.189 1.00 57.94 91 ARG A O 1
ATOM 665 N N . THR A 1 92 ? -9.589 18.831 29.470 1.00 57.91 92 THR A N 1
ATOM 666 C CA . THR A 1 92 ? -9.691 20.050 30.295 1.00 57.91 92 THR A CA 1
ATOM 667 C C . THR A 1 92 ? -10.957 20.058 31.151 1.00 57.91 92 THR A C 1
ATOM 669 O O . THR A 1 92 ? -10.878 20.427 32.322 1.00 57.91 92 THR A O 1
ATOM 672 N N . ALA A 1 93 ? -12.082 19.544 30.641 1.00 55.38 93 ALA A N 1
ATOM 673 C CA . ALA A 1 93 ? -13.291 19.312 31.437 1.00 55.38 93 ALA A CA 1
ATOM 674 C C . ALA A 1 93 ? -13.069 18.283 32.567 1.00 55.38 93 ALA A C 1
ATOM 676 O O . ALA A 1 93 ? -13.600 18.442 33.664 1.00 55.38 93 ALA A O 1
ATOM 677 N N . THR A 1 94 ? -12.222 17.272 32.339 1.00 48.22 94 THR A N 1
ATOM 678 C CA . THR A 1 94 ? -11.840 16.281 33.365 1.00 48.22 94 THR A CA 1
ATOM 679 C C . THR A 1 94 ? -10.792 16.834 34.349 1.00 48.22 94 THR A C 1
ATOM 681 O O . THR A 1 94 ? -10.827 16.517 35.532 1.00 48.22 94 THR A O 1
ATOM 684 N N . ALA A 1 95 ? -9.886 17.716 33.907 1.00 47.12 95 ALA A N 1
ATOM 685 C CA . ALA A 1 95 ? -8.876 18.353 34.761 1.00 47.12 95 ALA A CA 1
ATOM 686 C C . ALA A 1 95 ? -9.460 19.417 35.712 1.00 47.12 95 ALA A C 1
ATOM 688 O O . ALA A 1 95 ? -8.926 19.616 36.803 1.00 47.12 95 ALA A O 1
ATOM 689 N N . ALA A 1 96 ? -10.578 20.054 35.342 1.00 49.84 96 ALA A N 1
ATOM 690 C CA . ALA A 1 96 ? -11.362 20.903 36.246 1.00 49.84 96 ALA A CA 1
ATOM 691 C C . ALA A 1 96 ? -12.051 20.100 37.373 1.00 49.84 96 ALA A C 1
ATOM 693 O O . ALA A 1 96 ? -12.452 20.674 38.384 1.00 49.84 96 ALA A O 1
ATOM 694 N N . ALA A 1 97 ? -12.122 18.773 37.232 1.00 46.56 97 ALA A N 1
ATOM 695 C CA . ALA A 1 97 ? -12.592 17.820 38.231 1.00 46.56 97 ALA A CA 1
ATOM 696 C C . ALA A 1 97 ? -11.434 16.957 38.780 1.00 46.56 97 ALA A C 1
ATOM 698 O O . ALA A 1 97 ? -11.550 15.745 38.862 1.00 46.56 97 ALA A O 1
ATOM 699 N N . GLY A 1 98 ? -10.309 17.576 39.156 1.00 40.75 98 GLY A N 1
ATOM 700 C CA . GLY A 1 98 ? -9.332 17.016 40.100 1.00 40.75 98 GLY A CA 1
ATOM 701 C C . GLY A 1 98 ? -8.592 15.722 39.713 1.00 40.75 98 GLY A C 1
ATOM 702 O O . GLY A 1 98 ? -9.105 14.619 39.852 1.00 40.75 98 GLY A O 1
ATOM 703 N N . GLY A 1 99 ? -7.285 15.855 39.454 1.00 39.56 99 GLY A N 1
ATOM 704 C CA . GLY A 1 99 ? -6.304 14.839 39.859 1.00 39.56 99 GLY A CA 1
ATOM 705 C C . GLY A 1 99 ? -5.597 14.062 38.745 1.00 39.56 99 GLY A C 1
ATOM 706 O O . GLY A 1 99 ? -6.183 13.246 38.047 1.00 39.56 99 GLY A O 1
ATOM 707 N N . SER A 1 100 ? -4.285 14.299 38.657 1.00 46.62 100 SER A N 1
ATOM 708 C CA . SER A 1 100 ? -3.213 13.358 38.298 1.00 46.62 100 SER A CA 1
ATOM 709 C C . SER A 1 100 ? -3.627 12.053 37.595 1.00 46.62 100 SER A C 1
ATOM 711 O O . SER A 1 100 ? -3.993 11.092 38.259 1.00 46.62 100 SER A O 1
ATOM 713 N N . GLY A 1 101 ? -3.498 12.022 36.261 1.00 50.44 101 GLY A N 1
ATOM 714 C CA . GLY A 1 101 ? -2.932 10.925 35.451 1.00 50.44 101 GLY A CA 1
ATOM 715 C C . GLY A 1 101 ? -3.287 9.460 35.736 1.00 50.44 101 GLY A C 1
ATOM 716 O O . GLY A 1 101 ? -2.567 8.576 35.270 1.00 50.44 101 GLY A O 1
ATOM 717 N N . LEU A 1 102 ? -4.357 9.163 36.465 1.00 44.38 102 LEU A N 1
ATOM 718 C CA . LEU A 1 102 ? -4.747 7.799 36.761 1.00 44.38 102 LEU A CA 1
ATOM 719 C C . LEU A 1 102 ? -5.478 7.258 35.536 1.00 44.38 102 LEU A C 1
ATOM 721 O O . LEU A 1 102 ? -6.650 7.547 35.303 1.00 44.38 102 LEU A O 1
ATOM 725 N N . ARG A 1 103 ? -4.768 6.471 34.720 1.00 59.06 103 ARG A N 1
ATOM 726 C CA . ARG A 1 103 ? -5.409 5.574 33.759 1.00 59.06 103 ARG A CA 1
ATOM 727 C C . ARG A 1 103 ? -6.352 4.698 34.577 1.00 59.06 103 ARG A C 1
ATOM 729 O O . ARG A 1 103 ? -5.885 3.792 35.257 1.00 59.06 103 ARG A O 1
ATOM 736 N N . VAL A 1 104 ? -7.647 5.010 34.553 1.00 53.81 104 VAL A N 1
ATOM 737 C CA . VAL A 1 104 ? -8.667 4.251 35.279 1.00 53.81 104 VAL A CA 1
ATOM 738 C C . VAL A 1 104 ? -8.550 2.796 34.815 1.00 53.81 104 VAL A C 1
ATOM 740 O O . VAL A 1 104 ? -8.719 2.528 33.615 1.00 53.81 104 VAL A O 1
ATOM 743 N N . PRO A 1 105 ? -8.187 1.846 35.699 1.00 56.12 105 PRO A N 1
ATOM 744 C CA . PRO A 1 105 ? -8.289 0.431 35.382 1.00 56.12 105 PRO A CA 1
ATOM 745 C C . PRO A 1 105 ? -9.733 0.176 34.942 1.00 56.12 105 PRO A C 1
ATOM 747 O O . PRO A 1 105 ? -10.660 0.523 35.658 1.00 56.12 105 PRO A O 1
ATOM 750 N N . GLY A 1 106 ? -9.903 -0.293 33.705 1.00 64.12 106 GLY A N 1
ATOM 751 C CA . GLY A 1 106 ? -11.217 -0.512 33.093 1.00 64.12 106 GLY A CA 1
ATOM 752 C C . GLY A 1 106 ? -11.804 0.611 32.230 1.00 64.12 106 GLY A C 1
ATOM 753 O O . GLY A 1 106 ? -12.760 0.359 31.507 1.00 64.12 106 GLY A O 1
ATOM 754 N N . GLY A 1 107 ? -11.205 1.807 32.199 1.00 68.31 107 GLY A N 1
ATOM 755 C CA . GLY A 1 107 ? -11.679 2.907 31.345 1.00 68.31 107 GLY A CA 1
ATOM 756 C C . GLY A 1 107 ? -11.336 2.749 29.849 1.00 68.31 107 GLY A C 1
ATOM 757 O O . GLY A 1 107 ? -10.397 2.005 29.507 1.00 68.31 107 GLY A O 1
ATOM 758 N N . PRO A 1 108 ? -12.046 3.462 28.951 1.00 81.44 108 PRO A N 1
ATOM 759 C CA . PRO A 1 108 ? -11.810 3.403 27.513 1.00 81.44 108 PRO A CA 1
ATOM 760 C C . PRO A 1 108 ? -10.403 3.892 27.145 1.00 81.44 108 PRO A C 1
ATOM 762 O O . PRO A 1 108 ? -9.875 4.835 27.735 1.00 81.44 108 PRO A O 1
ATOM 765 N N . SER A 1 109 ? -9.755 3.226 26.186 1.00 89.81 109 SER A N 1
ATOM 766 C CA . SER A 1 109 ? -8.382 3.558 25.780 1.00 89.81 109 SER A CA 1
ATOM 767 C C . SER A 1 109 ? -8.077 3.100 24.358 1.00 89.81 109 SER A C 1
ATOM 769 O O . SER A 1 109 ? -8.317 1.946 24.013 1.00 89.81 109 SER A O 1
ATOM 771 N N . THR A 1 110 ? -7.470 3.993 23.573 1.00 94.00 110 THR A N 1
ATOM 772 C CA . THR A 1 110 ? -6.961 3.704 22.223 1.00 94.00 110 THR A CA 1
ATOM 773 C C . THR A 1 110 ? -5.442 3.558 22.238 1.00 94.00 110 THR A C 1
ATOM 775 O O . THR A 1 110 ? -4.752 4.386 22.833 1.00 94.00 110 THR A O 1
ATOM 778 N N . ILE A 1 111 ? -4.927 2.530 21.566 1.00 91.31 111 ILE A N 1
ATOM 779 C CA . ILE A 1 111 ? -3.508 2.3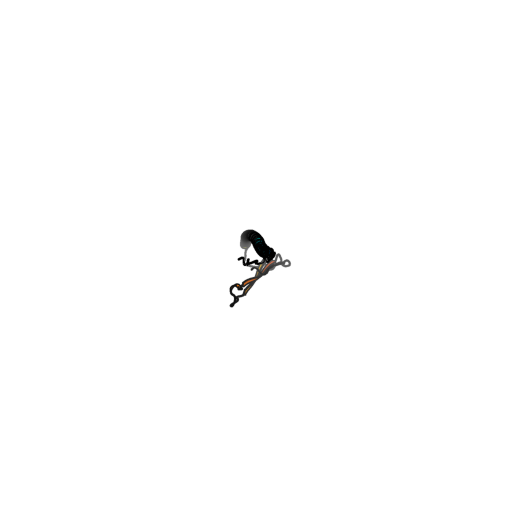10 21.280 1.00 91.31 111 ILE A CA 1
ATOM 780 C C . ILE A 1 111 ? -3.371 2.160 19.766 1.00 91.31 111 ILE A C 1
ATOM 782 O O . ILE A 1 111 ? -4.078 1.362 19.155 1.00 91.31 111 ILE A O 1
ATOM 786 N N . ILE A 1 112 ? -2.459 2.924 19.174 1.00 94.00 112 ILE A N 1
ATOM 787 C CA . ILE A 1 112 ? -2.089 2.814 17.762 1.00 94.00 112 ILE A CA 1
ATOM 788 C C . ILE A 1 112 ? -0.620 2.412 17.724 1.00 94.00 112 ILE A C 1
ATOM 790 O O . ILE A 1 112 ? 0.202 3.011 18.418 1.00 94.00 112 ILE A O 1
ATOM 794 N N . GLY A 1 113 ? -0.301 1.383 16.952 1.00 92.50 113 GLY A N 1
ATOM 795 C CA . GLY A 1 113 ? 1.056 0.878 16.788 1.00 92.50 113 GLY A CA 1
ATOM 796 C C . GLY A 1 113 ? 1.238 0.253 15.416 1.00 92.50 113 GLY A C 1
ATOM 797 O O . GLY A 1 113 ? 0.308 0.212 14.619 1.00 92.50 113 GLY A O 1
ATOM 798 N N . GLY A 1 114 ? 2.435 -0.230 15.123 1.00 94.75 114 GLY A N 1
ATOM 799 C CA . GLY A 1 114 ? 2.711 -0.856 13.841 1.00 94.75 114 GLY A CA 1
ATOM 800 C C . GLY A 1 114 ? 4.187 -1.138 13.638 1.00 94.75 114 GLY A C 1
ATOM 801 O O . GLY A 1 114 ? 5.026 -0.705 14.430 1.00 94.75 114 GLY A O 1
ATOM 802 N N . TYR A 1 115 ? 4.491 -1.864 12.572 1.00 94.88 115 TYR A N 1
ATOM 803 C CA . TYR A 1 115 ? 5.852 -2.117 12.120 1.00 94.88 115 TYR A CA 1
ATOM 804 C C . TYR A 1 115 ? 5.896 -2.122 10.593 1.00 94.88 115 TYR A C 1
ATOM 806 O O . TYR A 1 115 ? 4.890 -2.362 9.930 1.00 94.88 115 TYR A O 1
ATOM 814 N N . GLY A 1 116 ? 7.064 -1.847 10.026 1.00 94.50 116 GLY A N 1
ATOM 815 C CA . GLY A 1 116 ? 7.260 -1.864 8.584 1.00 94.50 116 GLY A CA 1
ATOM 816 C C . GLY A 1 116 ? 8.642 -2.372 8.217 1.00 94.50 116 GLY A C 1
ATOM 817 O O . GLY A 1 116 ? 9.568 -2.328 9.028 1.00 94.50 116 GLY A O 1
ATOM 818 N N . GLU A 1 117 ? 8.763 -2.864 6.993 1.00 93.81 117 GLU A N 1
ATOM 819 C CA . GLU A 1 117 ? 9.993 -3.386 6.423 1.00 93.81 117 GLU A CA 1
ATOM 820 C C . GLU A 1 117 ? 10.235 -2.787 5.040 1.00 93.81 117 GLU A C 1
ATOM 822 O O . GLU A 1 117 ? 9.338 -2.751 4.197 1.00 93.81 117 GLU A O 1
ATOM 827 N N . ILE A 1 118 ? 11.474 -2.349 4.818 1.00 93.69 118 ILE A N 1
ATOM 828 C CA . ILE A 1 118 ? 11.952 -1.800 3.553 1.00 93.69 118 ILE A CA 1
ATOM 829 C C . ILE A 1 118 ? 13.117 -2.660 3.076 1.00 93.69 118 ILE A C 1
ATOM 831 O O . ILE A 1 118 ? 14.064 -2.904 3.828 1.00 93.69 118 ILE A O 1
ATOM 835 N N . ASN A 1 119 ? 13.074 -3.054 1.809 1.00 94.12 119 ASN A N 1
ATOM 836 C CA . ASN A 1 119 ? 14.150 -3.756 1.137 1.00 94.12 119 ASN A CA 1
ATOM 837 C C . ASN A 1 119 ? 14.893 -2.810 0.198 1.00 94.12 119 ASN A C 1
ATOM 839 O O . ASN A 1 119 ? 14.293 -2.024 -0.533 1.00 94.12 119 ASN A O 1
ATOM 843 N N . TYR A 1 120 ? 16.220 -2.918 0.196 1.00 94.56 120 TYR A N 1
ATOM 844 C CA . TYR A 1 120 ? 17.073 -2.237 -0.766 1.00 94.56 120 TYR A CA 1
ATOM 845 C C . TYR A 1 120 ? 18.022 -3.237 -1.421 1.00 94.56 120 TYR A C 1
ATOM 847 O O . TYR A 1 120 ? 18.915 -3.798 -0.782 1.00 94.56 120 TYR A O 1
ATOM 855 N N . ASN A 1 121 ? 17.837 -3.440 -2.720 1.00 92.81 121 ASN A N 1
ATOM 856 C CA . ASN A 1 121 ? 18.575 -4.395 -3.527 1.00 92.81 121 ASN A CA 1
ATOM 857 C C . ASN A 1 121 ? 19.478 -3.631 -4.497 1.00 92.81 121 ASN A C 1
ATOM 859 O O . ASN A 1 121 ? 19.024 -3.136 -5.526 1.00 92.81 121 ASN A O 1
ATOM 863 N N . ARG A 1 122 ? 20.776 -3.544 -4.179 1.00 93.50 122 ARG A N 1
ATOM 864 C CA . ARG A 1 122 ? 21.779 -2.881 -5.025 1.00 93.50 122 ARG A CA 1
ATOM 865 C C . ARG A 1 122 ? 22.598 -3.885 -5.824 1.00 93.50 122 ARG A C 1
ATOM 867 O O . ARG A 1 122 ? 23.403 -4.631 -5.267 1.00 93.50 122 ARG A O 1
ATOM 874 N N . TYR A 1 123 ? 22.473 -3.828 -7.145 1.00 92.25 123 TYR A N 1
ATOM 875 C CA . TYR A 1 123 ? 23.214 -4.694 -8.059 1.00 92.25 123 TYR A CA 1
ATOM 876 C C . TYR A 1 123 ? 24.479 -3.989 -8.556 1.00 92.25 123 TYR A C 1
ATOM 878 O O . TYR A 1 123 ? 24.431 -3.085 -9.385 1.00 92.25 123 TYR A O 1
ATOM 886 N N . THR A 1 124 ? 25.644 -4.417 -8.068 1.00 91.31 124 THR A N 1
ATOM 887 C CA . THR A 1 124 ? 26.935 -3.755 -8.347 1.00 91.31 124 THR A CA 1
ATOM 888 C C . THR A 1 124 ? 27.386 -3.846 -9.804 1.00 91.31 124 THR A C 1
ATOM 890 O O . THR A 1 124 ? 28.129 -2.985 -10.262 1.00 91.31 124 THR A O 1
ATOM 893 N N . ARG A 1 125 ? 26.933 -4.870 -10.538 1.00 94.06 125 ARG A N 1
ATOM 894 C CA . ARG A 1 125 ? 27.254 -5.081 -11.962 1.00 94.06 125 ARG A CA 1
ATOM 895 C C . ARG A 1 125 ? 26.190 -4.540 -12.919 1.00 94.06 125 ARG A C 1
ATOM 897 O O . ARG A 1 125 ? 26.445 -4.476 -14.114 1.00 94.06 125 ARG A O 1
ATOM 904 N N . ASN A 1 126 ? 25.013 -4.178 -12.411 1.00 90.31 126 ASN A N 1
ATOM 905 C CA . ASN A 1 126 ? 23.924 -3.629 -13.209 1.00 90.31 126 ASN A CA 1
ATOM 906 C C . ASN A 1 126 ? 23.107 -2.639 -12.372 1.00 90.31 126 ASN A C 1
ATOM 908 O O . ASN A 1 126 ? 22.120 -3.004 -11.739 1.00 90.31 126 ASN A O 1
ATOM 912 N N . LEU A 1 127 ? 23.531 -1.377 -12.365 1.00 88.94 127 LEU A N 1
ATOM 913 C CA . LEU A 1 127 ? 22.931 -0.365 -11.500 1.00 88.94 127 LEU A CA 1
ATOM 914 C C . LEU A 1 127 ? 21.462 -0.076 -11.841 1.00 88.94 127 LEU A C 1
ATOM 916 O O . LEU A 1 127 ? 20.721 0.290 -10.932 1.00 88.94 127 LEU A O 1
ATOM 920 N N . THR A 1 128 ? 21.021 -0.285 -13.088 1.00 90.81 128 THR A N 1
ATOM 921 C CA . THR A 1 128 ? 19.622 -0.051 -13.495 1.00 90.81 128 THR A CA 1
ATOM 922 C C . THR A 1 128 ? 18.651 -1.089 -12.938 1.00 90.81 128 THR A C 1
ATOM 924 O O . THR A 1 128 ? 17.458 -0.823 -12.884 1.00 90.81 128 THR A O 1
ATOM 927 N N . ALA A 1 129 ? 19.145 -2.241 -12.473 1.00 90.56 129 ALA A N 1
ATOM 928 C CA . ALA A 1 129 ? 18.344 -3.239 -11.766 1.00 90.56 129 ALA A CA 1
ATOM 929 C C . ALA A 1 129 ? 18.189 -2.934 -10.263 1.00 90.56 129 ALA A C 1
ATOM 931 O O . ALA A 1 129 ? 17.549 -3.699 -9.548 1.00 90.56 129 ALA A O 1
ATOM 932 N N . THR A 1 130 ? 18.810 -1.859 -9.759 1.00 92.94 130 THR A N 1
ATOM 933 C CA . THR A 1 130 ? 18.714 -1.479 -8.343 1.00 92.94 130 THR A CA 1
ATOM 934 C C . THR A 1 130 ? 17.276 -1.136 -7.988 1.00 92.94 130 THR A C 1
ATOM 936 O O . THR A 1 130 ? 16.665 -0.290 -8.636 1.00 92.94 130 THR A O 1
ATOM 939 N N . GLN A 1 131 ? 16.763 -1.764 -6.935 1.00 91.94 131 GLN A N 1
ATOM 940 C CA . GLN A 1 131 ? 15.384 -1.607 -6.493 1.00 91.94 131 GLN A CA 1
ATOM 941 C C . GLN A 1 131 ? 15.342 -1.245 -5.008 1.00 91.94 131 GLN A C 1
ATOM 943 O O . GLN A 1 131 ? 16.124 -1.760 -4.207 1.00 91.94 131 GLN A O 1
ATOM 948 N N . ALA A 1 132 ? 14.419 -0.357 -4.657 1.00 92.88 132 ALA A N 1
ATOM 949 C CA . ALA A 1 132 ? 13.951 -0.154 -3.296 1.00 92.88 132 ALA A CA 1
ATOM 950 C C . ALA A 1 132 ? 12.473 -0.551 -3.260 1.00 92.88 132 ALA A C 1
ATOM 952 O O . ALA A 1 132 ? 11.738 -0.200 -4.179 1.00 92.88 132 ALA A O 1
ATOM 953 N N . ASP A 1 133 ? 12.061 -1.288 -2.237 1.00 92.81 133 ASP A N 1
ATOM 954 C CA . ASP A 1 133 ? 10.688 -1.769 -2.079 1.00 92.81 133 ASP A CA 1
ATOM 955 C C . ASP A 1 133 ? 10.242 -1.595 -0.624 1.00 92.81 133 ASP A C 1
ATOM 957 O O . ASP A 1 133 ? 10.957 -1.982 0.306 1.00 92.81 133 ASP A O 1
ATOM 961 N N . LEU A 1 134 ? 9.054 -1.019 -0.423 1.00 92.50 134 LEU A N 1
ATOM 962 C CA . LEU A 1 134 ? 8.361 -1.076 0.859 1.00 92.50 134 LEU A CA 1
ATOM 963 C C . LEU A 1 134 ? 7.631 -2.414 0.936 1.00 92.50 134 LEU A C 1
ATOM 965 O O . LEU A 1 134 ? 6.460 -2.538 0.568 1.00 92.50 134 LEU A O 1
ATOM 969 N N . ARG A 1 135 ? 8.358 -3.410 1.433 1.00 92.31 135 ARG A N 1
ATOM 970 C CA . ARG A 1 135 ? 7.952 -4.806 1.354 1.00 92.31 135 ARG A CA 1
ATOM 971 C C . ARG A 1 135 ? 6.667 -5.073 2.129 1.00 92.31 135 ARG A C 1
ATOM 973 O O . ARG A 1 135 ? 5.779 -5.758 1.631 1.00 92.31 135 ARG A O 1
ATOM 980 N N . ARG A 1 136 ? 6.563 -4.524 3.343 1.00 94.38 136 ARG A N 1
ATOM 981 C CA . ARG A 1 136 ? 5.378 -4.674 4.196 1.00 94.38 136 ARG A CA 1
ATOM 982 C C . ARG A 1 136 ? 5.259 -3.549 5.211 1.00 94.38 136 ARG A C 1
ATOM 984 O O . ARG A 1 136 ? 6.249 -3.175 5.834 1.00 94.38 136 ARG A O 1
ATOM 991 N N . VAL A 1 137 ? 4.038 -3.094 5.456 1.00 95.38 137 VAL A N 1
ATOM 992 C CA . VAL A 1 137 ? 3.661 -2.242 6.586 1.00 95.38 137 VAL A CA 1
ATOM 993 C C . VAL A 1 137 ? 2.444 -2.840 7.268 1.00 95.38 137 VAL A C 1
ATOM 995 O O . VAL A 1 137 ? 1.474 -3.188 6.607 1.00 95.38 137 VAL A O 1
ATOM 998 N N . VAL A 1 138 ? 2.488 -2.924 8.592 1.00 94.56 138 VAL A N 1
ATOM 999 C CA . VAL A 1 138 ? 1.371 -3.342 9.436 1.00 94.56 138 VAL A CA 1
ATOM 1000 C C . VAL A 1 138 ? 1.061 -2.219 10.410 1.00 94.56 138 VAL A C 1
ATOM 1002 O O . VAL A 1 138 ? 1.936 -1.778 11.156 1.00 94.56 138 VAL A O 1
ATOM 1005 N N . ILE A 1 139 ? -0.186 -1.762 10.416 1.00 95.69 139 ILE A N 1
ATOM 1006 C CA . ILE A 1 139 ? -0.701 -0.749 11.337 1.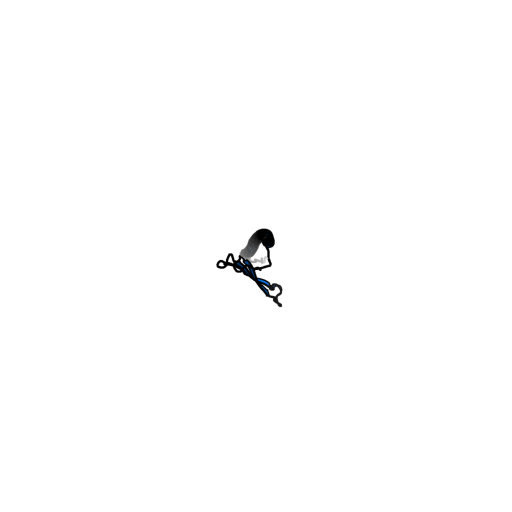00 95.69 139 ILE A CA 1
ATOM 1007 C C . ILE A 1 139 ? -1.785 -1.402 12.189 1.00 95.69 139 ILE A C 1
ATOM 1009 O O . ILE A 1 139 ? -2.810 -1.838 11.677 1.00 95.69 139 ILE A O 1
ATOM 1013 N N . GLY A 1 140 ? -1.565 -1.449 13.497 1.00 95.44 140 GLY A N 1
ATOM 1014 C CA . GLY A 1 140 ? -2.509 -1.950 14.484 1.00 95.44 140 GLY A CA 1
ATOM 1015 C C . GLY A 1 140 ? -3.258 -0.818 15.184 1.00 95.44 140 GLY A C 1
ATOM 1016 O O . GLY A 1 140 ? -2.655 0.116 15.719 1.00 95.44 140 GLY A O 1
ATOM 1017 N N . LEU A 1 141 ? -4.579 -0.940 15.243 1.00 94.88 141 LEU A N 1
ATOM 1018 C CA . LEU A 1 141 ? -5.479 -0.124 16.045 1.00 94.88 141 LEU A CA 1
ATOM 1019 C C . LEU A 1 141 ? -6.123 -1.008 17.109 1.00 94.88 141 LEU A C 1
ATOM 1021 O O . LEU A 1 141 ? -6.851 -1.950 16.808 1.00 94.88 141 LEU A O 1
ATOM 1025 N N . GLN A 1 142 ? -5.902 -0.667 18.370 1.00 93.75 142 GLN A N 1
ATOM 1026 C CA . GLN A 1 142 ? -6.586 -1.293 19.490 1.00 93.75 142 GLN A CA 1
ATOM 1027 C C . GLN A 1 142 ? -7.416 -0.241 20.205 1.00 93.75 142 GLN A C 1
ATOM 1029 O O . GLN A 1 142 ? -6.894 0.790 20.625 1.00 93.75 142 GLN A O 1
ATOM 1034 N N . HIS A 1 143 ? -8.704 -0.502 20.373 1.00 93.62 143 HIS A N 1
ATOM 1035 C CA . HIS A 1 143 ? -9.585 0.359 21.145 1.00 93.62 143 HIS A CA 1
ATOM 1036 C C . HIS A 1 143 ? -10.342 -0.470 22.173 1.00 93.62 143 HIS A C 1
ATOM 1038 O O . HIS A 1 143 ? -11.116 -1.360 21.833 1.00 93.62 143 HIS A O 1
ATOM 1044 N N . ARG A 1 144 ? -10.108 -0.190 23.450 1.00 91.31 144 ARG A N 1
ATOM 1045 C CA . ARG A 1 144 ? -10.871 -0.773 24.548 1.00 91.31 144 ARG A CA 1
ATOM 1046 C C . ARG A 1 144 ? -12.041 0.146 24.867 1.00 91.31 144 ARG A C 1
ATOM 1048 O O . ARG A 1 144 ? -11.797 1.311 25.171 1.00 91.31 144 ARG A O 1
ATOM 1055 N N . PHE A 1 145 ? -13.258 -0.389 24.833 1.00 90.44 145 PHE A N 1
ATOM 1056 C CA . PHE A 1 145 ? -14.468 0.333 25.233 1.00 90.44 145 PHE A CA 1
ATOM 1057 C C . PHE A 1 145 ? -14.711 0.191 26.741 1.00 90.44 145 PHE A C 1
ATOM 1059 O O . PHE A 1 145 ? -14.966 1.182 27.419 1.00 90.44 145 PHE A O 1
ATOM 1066 N N . ASP A 1 146 ? -14.550 -1.027 27.265 1.00 88.06 146 ASP A N 1
ATOM 1067 C CA . ASP A 1 146 ? -14.718 -1.381 28.679 1.00 88.06 146 ASP A CA 1
ATOM 1068 C C . ASP A 1 146 ? -13.787 -2.557 29.067 1.00 88.06 146 ASP A C 1
ATOM 1070 O O . ASP A 1 146 ? -12.934 -2.984 28.288 1.00 88.06 146 ASP A O 1
ATOM 1074 N N . GLU A 1 147 ? -13.903 -3.088 30.285 1.00 86.31 147 GLU A N 1
ATOM 1075 C CA . GLU A 1 147 ? -13.050 -4.178 30.797 1.00 86.31 147 GLU A CA 1
ATOM 1076 C C . GLU A 1 147 ? -13.159 -5.496 30.022 1.00 86.31 147 GLU A C 1
ATOM 1078 O O . GLU A 1 147 ? -12.219 -6.292 30.037 1.00 86.31 147 GLU A O 1
ATOM 1083 N N . LYS A 1 148 ? -14.286 -5.731 29.351 1.00 91.38 148 LYS A N 1
ATOM 1084 C CA . LYS A 1 148 ? -14.618 -6.981 28.658 1.00 91.38 148 LYS A CA 1
ATOM 1085 C C . LYS A 1 148 ? -14.660 -6.815 27.138 1.00 91.38 148 LYS A C 1
ATOM 1087 O O . LYS A 1 148 ? -14.504 -7.804 26.424 1.00 91.38 148 LYS A O 1
ATOM 1092 N N . THR A 1 149 ? -14.803 -5.589 26.644 1.00 92.81 149 THR A N 1
ATOM 1093 C CA . THR A 1 149 ? -14.982 -5.277 25.226 1.00 92.81 149 THR A CA 1
ATOM 1094 C C . THR A 1 149 ? -13.785 -4.509 24.679 1.00 92.81 149 THR A C 1
ATOM 1096 O O . THR A 1 149 ? -13.524 -3.354 25.036 1.00 92.81 149 THR A O 1
ATOM 1099 N N . LYS A 1 150 ? -13.071 -5.142 23.744 1.00 93.00 150 LYS A N 1
ATOM 1100 C CA . LYS A 1 150 ? -11.998 -4.514 22.969 1.00 93.00 150 LYS A CA 1
ATOM 1101 C C . LYS A 1 150 ? -12.176 -4.769 21.477 1.00 93.00 150 LYS A C 1
ATOM 1103 O O . LYS A 1 150 ? -12.515 -5.875 21.067 1.00 93.00 150 LYS A O 1
ATOM 1108 N N . PHE A 1 151 ? -11.891 -3.748 20.685 1.00 95.31 151 PHE A N 1
ATOM 1109 C CA . PHE A 1 151 ? -11.673 -3.832 19.253 1.00 95.31 151 PHE A CA 1
ATOM 1110 C C . PHE A 1 151 ? -10.172 -3.919 18.977 1.00 95.31 151 PHE A C 1
ATOM 1112 O O . PHE A 1 151 ? -9.383 -3.168 19.557 1.00 95.31 151 PHE A O 1
ATOM 1119 N N . VAL A 1 152 ? -9.795 -4.838 18.094 1.00 95.25 152 VAL A N 1
ATOM 1120 C CA . VAL A 1 152 ? -8.442 -4.969 17.555 1.00 95.25 152 VAL A CA 1
ATOM 1121 C C . VAL A 1 152 ? -8.591 -5.044 16.045 1.00 95.25 152 VAL A C 1
ATOM 1123 O O . VAL A 1 152 ? -9.266 -5.938 15.540 1.00 95.25 152 VAL A O 1
ATOM 1126 N N . GLY A 1 153 ? -8.003 -4.083 15.349 1.00 95.62 153 GLY A N 1
ATOM 1127 C CA . GLY A 1 153 ? -7.930 -4.050 13.899 1.00 95.62 153 GLY A CA 1
ATOM 1128 C C . GLY A 1 153 ? -6.481 -3.930 13.466 1.00 95.62 153 GLY A C 1
ATOM 1129 O O . GLY A 1 153 ? -5.708 -3.200 14.084 1.00 95.62 153 GLY A O 1
ATOM 1130 N N . GLU A 1 154 ? -6.127 -4.634 12.402 1.00 94.94 154 GLU A N 1
ATOM 1131 C CA . GLU A 1 154 ? -4.823 -4.538 11.760 1.00 94.94 154 GLU A CA 1
ATOM 1132 C C . GLU A 1 154 ? -5.041 -4.234 10.281 1.00 94.94 154 GLU A C 1
ATOM 1134 O O . GLU A 1 154 ? -5.945 -4.776 9.644 1.00 94.94 154 GLU A O 1
ATOM 1139 N N . PHE A 1 155 ? -4.244 -3.310 9.761 1.00 95.69 155 PHE A N 1
ATOM 1140 C CA . PHE A 1 155 ? -4.196 -2.970 8.353 1.00 95.69 155 PHE A CA 1
ATOM 1141 C C . PHE A 1 155 ? -2.808 -3.307 7.831 1.00 95.69 155 PHE A C 1
ATOM 1143 O O . PHE A 1 155 ? -1.812 -2.763 8.316 1.00 95.69 155 PHE A O 1
ATOM 1150 N N . GLU A 1 156 ? -2.758 -4.201 6.852 1.00 93.88 156 GLU A N 1
ATOM 1151 C CA . GLU A 1 156 ? -1.523 -4.641 6.221 1.00 93.88 156 GLU A CA 1
ATOM 1152 C C . GLU A 1 156 ? -1.462 -4.126 4.786 1.00 93.88 156 GLU A C 1
ATOM 1154 O O . GLU A 1 156 ? -2.427 -4.224 4.026 1.00 93.88 156 GLU A O 1
ATOM 1159 N N . TRP A 1 157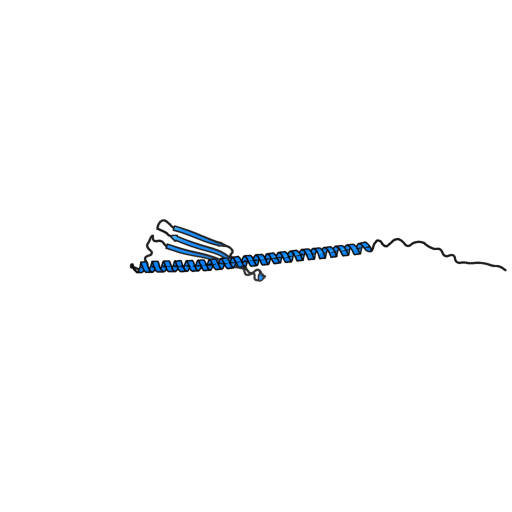 ? -0.308 -3.579 4.422 1.00 93.75 157 TRP A N 1
ATOM 1160 C CA . TRP A 1 157 ? 0.019 -3.177 3.062 1.00 93.75 157 TRP A CA 1
ATOM 1161 C C . TRP A 1 157 ? 1.313 -3.875 2.657 1.00 93.75 157 TRP A C 1
ATOM 1163 O O . TRP A 1 157 ? 2.328 -3.736 3.338 1.00 93.75 157 TRP A O 1
ATOM 1173 N N . GLU A 1 158 ? 1.291 -4.597 1.540 1.00 91.44 158 GLU A N 1
ATOM 1174 C CA . GLU A 1 158 ? 2.475 -5.210 0.934 1.00 91.44 158 GLU A CA 1
ATOM 1175 C C . GLU A 1 158 ? 2.849 -4.562 -0.406 1.00 91.44 158 GLU A C 1
ATOM 1177 O O . GLU A 1 158 ? 1.969 -4.151 -1.163 1.00 91.44 158 GLU A O 1
ATOM 1182 N N . HIS A 1 159 ? 4.152 -4.512 -0.702 1.00 87.12 159 HIS A N 1
ATOM 1183 C CA . HIS A 1 159 ? 4.726 -4.054 -1.976 1.00 87.12 159 HIS A CA 1
ATOM 1184 C C . HIS A 1 159 ? 4.207 -2.684 -2.446 1.00 87.12 159 HIS A C 1
ATOM 1186 O O . HIS A 1 159 ? 3.547 -2.569 -3.480 1.00 87.12 159 HIS A O 1
ATOM 1192 N N . ALA A 1 160 ? 4.509 -1.620 -1.701 1.00 74.25 160 ALA A N 1
ATOM 1193 C CA . ALA A 1 160 ? 4.075 -0.259 -2.049 1.00 74.25 160 ALA A CA 1
ATOM 1194 C C . ALA A 1 160 ? 5.041 0.477 -3.010 1.00 74.25 160 ALA A C 1
ATOM 1196 O O . ALA A 1 160 ? 5.259 1.678 -2.846 1.00 74.25 160 ALA A O 1
ATOM 1197 N N . VAL A 1 161 ? 5.657 -0.261 -3.947 1.00 66.12 161 VAL A N 1
ATOM 1198 C CA . VAL A 1 161 ? 6.693 0.215 -4.894 1.00 66.12 161 VAL A CA 1
ATOM 1199 C C . VAL A 1 161 ? 6.165 1.264 -5.865 1.00 66.12 161 VAL A C 1
ATOM 1201 O O . VAL A 1 161 ? 5.098 1.018 -6.471 1.00 66.12 161 VAL A O 1
#

Radius of gyration: 45.16 Å; chains: 1; bounding box: 49×40×168 Å

Sequence (161 aa):
MTTKTTNPLRLLPLCAALVFAGAVTAAHAQATAQDQLLLKLEQMSSELERLKAEVNQLKAAQGRTDATAQQAAMQASQAATQASQATAEARTATAAAGGSGLRVPGGPSTIIGGYGEINYNRYTRNLTATQADLRRVVIGLQHRFDEKTKFVGEFEWEHAV

Foldseek 3Di:
DDDDDDDDDDDDDDDDDDDDPPPPVVVVVVVVVVVVVVVVVVVVVVVVVVVVVVVVVVVVVVVVVVVVVVVVVVVVVVVVVVVVVVVVVVVVVVVVVDDDDDPPQWAKDKDKDWDWDKDWDADPVDRVPTDIWRAKIKIWIWIRHTNVDIDIDIDMDGTPD

pLDDT: mean 76.92, std 19.57, range [37.88, 96.88]